Protein AF-A0AAV7QG54-F1 (afdb_monomer_lite)

Sequence (142 aa):
MEARQCVVSELGVVCGERGAPVGQPQDILTCLHYYKQKEQILTAVGDLNAIDFEGNKIYSYQDLSLLTIRYKWGHPFRLRYVWQNETRTIRTLEEAESLPDIDLGQSEPPPVGSDETSQAAPGSRSRSARQWKRKPQKPSEK

Radius of gyration: 24.72 Å; chains: 1; bounding box: 47×54×78 Å

Structure (mmCIF, N/CA/C/O backbone):
data_AF-A0AAV7QG54-F1
#
_entry.id   AF-A0AAV7QG54-F1
#
loop_
_atom_site.group_PDB
_atom_site.id
_atom_site.type_symbol
_atom_site.label_atom_id
_atom_site.label_alt_id
_atom_site.label_comp_id
_atom_site.label_asym_id
_atom_site.label_entity_id
_atom_site.label_seq_id
_atom_site.pdbx_PDB_ins_code
_atom_site.Cartn_x
_atom_site.Cartn_y
_atom_site.Cartn_z
_atom_site.occupancy
_atom_site.B_iso_or_equiv
_atom_site.auth_seq_id
_atom_site.auth_comp_id
_atom_site.auth_asym_id
_atom_site.auth_atom_id
_atom_site.pdbx_PDB_model_num
ATOM 1 N N . MET A 1 1 ? 25.805 12.409 23.996 1.00 37.72 1 MET A N 1
ATOM 2 C CA . MET A 1 1 ? 24.980 11.239 23.627 1.00 37.72 1 MET A CA 1
ATOM 3 C C . MET A 1 1 ? 23.724 11.300 24.472 1.00 37.72 1 MET A C 1
ATOM 5 O O . MET A 1 1 ? 23.789 10.988 25.651 1.00 37.72 1 MET A O 1
ATOM 9 N N . GLU A 1 2 ? 22.627 11.808 23.919 1.00 38.31 2 GLU A N 1
ATOM 10 C CA . GLU A 1 2 ? 21.362 11.903 24.653 1.00 38.31 2 GLU A CA 1
ATOM 11 C C . GLU A 1 2 ? 20.562 10.616 24.462 1.00 38.31 2 GLU A C 1
ATOM 13 O O . GLU A 1 2 ? 20.300 10.187 23.335 1.00 38.31 2 GLU A O 1
ATOM 18 N N . ALA A 1 3 ? 20.220 9.972 25.576 1.00 40.22 3 ALA A N 1
ATOM 19 C CA . ALA A 1 3 ? 19.414 8.766 25.585 1.00 40.22 3 ALA A CA 1
ATOM 20 C C . ALA A 1 3 ? 17.984 9.099 25.130 1.00 40.22 3 ALA A C 1
ATOM 22 O O . ALA A 1 3 ? 17.310 9.951 25.705 1.00 40.22 3 ALA A O 1
ATOM 23 N N . ARG A 1 4 ? 17.529 8.422 24.073 1.00 44.88 4 ARG A N 1
ATOM 24 C CA . ARG A 1 4 ? 16.159 8.511 23.558 1.00 44.88 4 ARG A CA 1
ATOM 25 C C . ARG A 1 4 ? 15.227 7.778 24.521 1.00 44.88 4 ARG A C 1
ATOM 27 O O . ARG A 1 4 ? 15.412 6.589 24.764 1.00 44.88 4 ARG A O 1
ATOM 34 N N . GLN A 1 5 ? 14.233 8.474 25.059 1.00 33.81 5 GLN A N 1
ATOM 35 C CA . GLN A 1 5 ? 13.231 7.879 25.937 1.00 33.81 5 GLN A CA 1
ATOM 36 C C . GLN A 1 5 ? 12.031 7.449 25.084 1.00 33.81 5 GLN A C 1
ATOM 38 O O . GLN A 1 5 ? 11.266 8.286 24.611 1.00 33.81 5 GLN A O 1
ATOM 43 N N . CYS A 1 6 ? 11.896 6.146 24.837 1.00 32.75 6 CYS A N 1
ATOM 44 C CA . CYS A 1 6 ? 10.693 5.578 24.232 1.00 32.75 6 CYS A CA 1
ATOM 45 C C . CYS A 1 6 ? 9.652 5.368 25.334 1.00 32.75 6 CYS A C 1
ATOM 47 O O . CYS A 1 6 ? 9.907 4.641 26.294 1.00 32.75 6 CYS A O 1
ATOM 49 N N . VAL A 1 7 ? 8.483 5.992 25.199 1.00 37.72 7 VAL A N 1
ATOM 50 C CA . VAL A 1 7 ? 7.338 5.717 26.071 1.00 37.72 7 VAL A CA 1
ATOM 51 C C . VAL A 1 7 ? 6.558 4.567 25.442 1.00 37.72 7 VAL A C 1
ATOM 53 O O . VAL A 1 7 ? 6.057 4.683 24.327 1.00 37.72 7 VAL A O 1
ATOM 56 N N . VAL A 1 8 ? 6.514 3.430 26.133 1.00 36.38 8 VAL A N 1
ATOM 57 C CA . VAL A 1 8 ? 5.726 2.264 25.722 1.00 36.38 8 VAL A CA 1
ATOM 58 C C . VAL A 1 8 ? 4.374 2.356 26.419 1.00 36.38 8 VAL A C 1
ATOM 60 O O . VAL A 1 8 ? 4.301 2.232 27.641 1.00 36.38 8 VAL A O 1
ATOM 63 N N . SER A 1 9 ? 3.315 2.590 25.651 1.00 46.78 9 SER A N 1
ATOM 64 C CA . SER A 1 9 ? 1.929 2.543 26.124 1.00 46.78 9 SER A CA 1
ATOM 65 C C . SER A 1 9 ? 1.398 1.110 26.003 1.00 46.78 9 SER A C 1
ATOM 67 O O . SER A 1 9 ? 1.780 0.390 25.082 1.00 46.78 9 SER A O 1
ATOM 69 N N . GLU A 1 10 ? 0.460 0.696 26.863 1.00 44.69 10 GLU A N 1
ATOM 70 C CA . GLU A 1 10 ? -0.187 -0.634 26.783 1.00 44.69 10 GLU A CA 1
ATOM 71 C C . GLU A 1 10 ? -0.969 -0.870 25.470 1.00 44.69 10 GLU A C 1
ATOM 73 O O . GLU A 1 10 ? -1.339 -2.001 25.173 1.00 44.69 10 GLU A O 1
ATOM 78 N N . LEU A 1 11 ? -1.171 0.173 24.654 1.00 52.53 11 LEU A N 1
ATOM 79 C CA . LEU A 1 11 ? -1.855 0.124 23.355 1.00 52.53 11 LEU A CA 1
ATOM 80 C C . LEU A 1 11 ? -0.912 0.223 22.140 1.00 52.53 11 LEU A C 1
ATOM 82 O O . LEU A 1 11 ? -1.386 0.259 21.009 1.00 52.53 11 LEU A O 1
ATOM 86 N N . GLY A 1 12 ? 0.410 0.250 22.345 1.00 45.53 12 GLY A N 1
ATOM 87 C CA . GLY A 1 12 ? 1.393 0.317 21.259 1.00 45.53 12 GLY A CA 1
ATOM 88 C C . GLY A 1 12 ? 2.507 1.336 21.493 1.00 45.53 12 GLY A C 1
ATOM 89 O O . GLY A 1 12 ? 2.445 2.185 22.385 1.00 45.53 12 GLY A O 1
ATOM 90 N N . VAL A 1 13 ? 3.559 1.228 20.681 1.00 46.69 13 VAL A N 1
ATOM 91 C CA . VAL A 1 13 ? 4.691 2.161 20.667 1.00 46.69 13 VAL A CA 1
ATOM 92 C C . VAL A 1 13 ? 4.338 3.319 19.738 1.00 46.69 13 VAL A C 1
ATOM 94 O O . VAL A 1 13 ? 4.250 3.132 18.529 1.00 46.69 13 VAL A O 1
ATOM 97 N N . VAL A 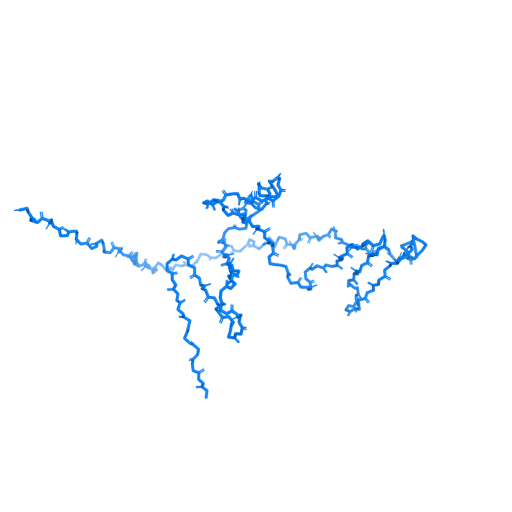1 14 ? 4.143 4.518 20.291 1.00 51.94 14 VAL A N 1
ATOM 98 C CA . VAL A 1 14 ? 3.957 5.736 19.491 1.00 51.94 14 VAL A CA 1
ATOM 99 C C . VAL A 1 14 ? 5.332 6.352 19.251 1.00 51.94 14 VAL A C 1
ATOM 101 O O . VAL A 1 14 ? 5.898 7.019 20.120 1.00 51.94 14 VAL A O 1
ATOM 104 N N . CYS A 1 15 ? 5.910 6.092 18.081 1.00 48.75 15 CYS A N 1
ATOM 105 C CA . CYS A 1 15 ? 7.128 6.766 17.641 1.00 48.75 15 CYS A CA 1
ATOM 106 C C . CYS A 1 15 ? 6.766 8.150 17.088 1.00 48.75 15 CYS A C 1
ATOM 108 O O . CYS A 1 15 ? 6.550 8.308 15.894 1.00 48.75 15 CYS A O 1
ATOM 110 N N . GLY A 1 16 ? 6.695 9.159 17.958 1.00 50.34 16 GLY A N 1
ATOM 111 C CA . GLY A 1 16 ? 6.522 10.544 17.520 1.00 50.34 16 GLY A CA 1
ATOM 112 C C . GLY A 1 16 ? 7.788 11.070 16.838 1.00 50.34 16 GLY A C 1
ATOM 113 O O . GLY A 1 16 ? 8.800 11.306 17.504 1.00 50.34 16 GLY A O 1
ATOM 114 N N . GLU A 1 17 ? 7.744 11.284 15.524 1.00 55.03 17 GLU A N 1
ATOM 115 C CA . GLU A 1 17 ? 8.754 12.084 14.830 1.00 55.03 17 GLU A CA 1
ATOM 116 C C . GLU A 1 17 ? 8.626 13.550 15.276 1.00 55.03 17 GLU A C 1
ATOM 118 O O . GLU A 1 17 ? 7.555 14.160 15.213 1.00 55.03 17 GLU A O 1
ATOM 123 N N . ARG A 1 18 ? 9.726 14.135 15.770 1.00 51.88 18 ARG A N 1
ATOM 124 C CA . ARG A 1 18 ? 9.786 15.559 16.130 1.00 51.88 18 ARG A CA 1
ATOM 125 C C . ARG A 1 18 ? 9.690 16.398 14.853 1.00 51.88 18 ARG A C 1
ATOM 127 O O . ARG A 1 18 ? 10.710 16.695 14.242 1.00 51.88 18 ARG A O 1
ATOM 134 N N . GLY A 1 19 ? 8.473 16.766 14.459 1.00 62.12 19 GLY A N 1
ATOM 135 C CA . GLY A 1 19 ? 8.234 17.646 13.312 1.00 62.12 19 GLY A CA 1
ATOM 136 C C . GLY A 1 19 ? 6.800 17.692 12.782 1.00 62.12 19 GLY A C 1
ATOM 137 O O . GLY A 1 19 ? 6.508 18.560 11.965 1.00 62.12 19 GLY A O 1
ATOM 138 N N . ALA A 1 20 ? 5.898 16.810 13.226 1.00 62.59 20 ALA A N 1
ATOM 139 C CA . ALA A 1 20 ? 4.517 16.844 12.750 1.00 62.59 20 ALA A CA 1
ATOM 140 C C . ALA A 1 20 ? 3.786 18.117 13.237 1.00 62.59 20 ALA A C 1
ATOM 142 O O . ALA A 1 20 ? 3.903 18.476 14.415 1.00 62.59 20 ALA A O 1
ATOM 143 N N . PRO A 1 21 ? 3.031 18.811 12.364 1.00 72.56 21 PRO A N 1
ATOM 144 C CA . PRO A 1 21 ? 2.235 19.964 12.763 1.00 72.56 21 PRO A CA 1
ATOM 145 C C . PRO A 1 21 ? 1.206 19.549 13.818 1.00 72.56 21 PRO A C 1
ATOM 147 O O . PRO A 1 21 ? 0.504 18.545 13.680 1.00 72.56 21 PRO A O 1
ATOM 150 N N . VAL A 1 22 ? 1.123 20.335 14.890 1.00 77.88 22 VAL A N 1
ATOM 151 C CA . VAL A 1 22 ? 0.171 20.118 15.983 1.00 77.88 22 VAL A CA 1
ATOM 152 C C . VAL A 1 22 ? -1.247 20.127 15.405 1.00 77.88 22 VAL A C 1
ATOM 154 O O . VAL A 1 22 ? -1.678 21.134 14.850 1.00 77.88 22 VAL A O 1
ATOM 157 N N . GLY A 1 23 ? -1.959 19.003 15.520 1.00 82.75 23 GLY A N 1
ATOM 158 C CA . GLY A 1 23 ? -3.354 18.867 15.085 1.00 82.75 23 GLY A CA 1
ATOM 159 C C . GLY A 1 23 ? -3.601 17.921 13.907 1.00 82.75 23 GLY A C 1
ATOM 160 O O . GLY A 1 23 ? -4.762 17.678 13.590 1.00 82.75 23 GLY A O 1
ATOM 161 N N . GLN A 1 24 ? -2.565 17.353 13.279 1.00 83.19 24 GLN A N 1
ATOM 162 C CA . GLN A 1 24 ? -2.766 16.266 12.314 1.00 83.19 24 GLN A CA 1
ATOM 163 C C . GLN A 1 24 ? -2.816 14.896 13.012 1.00 83.19 24 GLN A C 1
ATOM 165 O O . GLN A 1 24 ? -2.053 14.670 13.958 1.00 83.19 24 GLN A O 1
ATOM 170 N N . PRO A 1 25 ? -3.695 13.976 12.563 1.00 87.06 25 PRO A N 1
ATOM 171 C CA . PRO A 1 25 ? -3.657 12.583 12.992 1.00 87.06 25 PRO A CA 1
ATOM 172 C C . PRO A 1 25 ? -2.272 11.984 12.731 1.00 87.06 25 PRO A C 1
ATOM 174 O O . PRO A 1 25 ? -1.685 12.221 11.677 1.00 87.06 25 PRO A O 1
ATOM 177 N N . GLN A 1 26 ? -1.749 11.231 13.696 1.00 87.00 26 GLN A N 1
ATOM 178 C CA . GLN A 1 26 ? -0.502 10.485 13.530 1.00 87.00 26 GLN A CA 1
ATOM 179 C C . GLN A 1 26 ? -0.805 9.063 13.069 1.00 87.00 26 GLN A C 1
ATOM 181 O O . GLN A 1 26 ? -1.782 8.457 13.516 1.00 87.00 26 GLN A O 1
ATOM 186 N N . ASP A 1 27 ? 0.067 8.523 12.222 1.00 89.56 27 ASP A N 1
ATOM 187 C CA . ASP A 1 27 ? -0.006 7.126 11.819 1.00 89.56 27 ASP A CA 1
ATOM 188 C C . ASP A 1 27 ? 0.287 6.209 13.014 1.00 89.56 27 ASP A C 1
ATOM 190 O O . ASP A 1 27 ? 1.173 6.468 13.835 1.00 89.56 27 ASP A O 1
ATOM 194 N N . ILE A 1 28 ? -0.462 5.109 13.108 1.00 91.62 28 ILE A N 1
ATOM 195 C CA . ILE A 1 28 ? -0.292 4.101 14.155 1.00 91.62 28 ILE A CA 1
ATOM 196 C C . ILE A 1 28 ? 0.364 2.873 13.533 1.00 91.62 28 ILE A C 1
ATOM 198 O O . ILE A 1 28 ? -0.239 2.169 12.723 1.00 91.62 28 ILE A O 1
ATOM 202 N N . LEU A 1 29 ? 1.595 2.582 13.953 1.00 91.06 29 LEU A N 1
ATOM 203 C CA . LEU A 1 29 ? 2.292 1.364 13.555 1.00 91.06 29 LEU A CA 1
ATOM 204 C C . LEU A 1 29 ? 1.876 0.205 14.461 1.00 91.06 29 LEU A C 1
ATOM 206 O O . LEU A 1 29 ? 1.988 0.277 15.686 1.00 91.06 29 LEU A O 1
ATOM 210 N N . THR A 1 30 ? 1.416 -0.886 13.851 1.00 91.06 30 THR A N 1
ATOM 211 C CA . THR A 1 30 ? 1.026 -2.104 14.568 1.00 91.06 30 THR A CA 1
ATOM 212 C C . THR A 1 30 ? 1.934 -3.268 14.186 1.00 91.06 30 THR A C 1
ATOM 214 O O . THR A 1 30 ? 2.089 -3.618 13.018 1.00 91.06 30 THR A O 1
ATOM 217 N N . CYS A 1 31 ? 2.540 -3.891 15.197 1.00 91.56 31 CYS A N 1
ATOM 218 C CA . CYS A 1 31 ? 3.382 -5.072 15.031 1.00 91.56 31 CYS A CA 1
ATOM 219 C C . CYS A 1 31 ? 2.608 -6.308 15.489 1.00 91.56 31 CYS A C 1
ATOM 221 O O . CYS A 1 31 ? 2.454 -6.547 16.687 1.00 91.56 31 CYS A O 1
ATOM 223 N N . LEU A 1 32 ? 2.121 -7.100 14.537 1.00 92.19 32 LEU A N 1
ATOM 224 C CA . LEU A 1 32 ? 1.450 -8.365 14.827 1.00 92.19 32 LEU A CA 1
ATOM 225 C C . LEU A 1 32 ? 2.479 -9.483 14.990 1.00 92.19 32 LEU A C 1
ATOM 227 O O . LEU A 1 32 ? 3.405 -9.609 14.193 1.00 92.19 32 LEU A O 1
ATOM 231 N N . HIS A 1 33 ? 2.299 -10.317 16.015 1.00 92.50 33 HIS A N 1
ATOM 232 C CA . HIS A 1 33 ? 3.219 -11.424 16.279 1.00 92.50 33 HIS A CA 1
ATOM 233 C C . HIS A 1 33 ? 3.113 -12.534 15.222 1.00 92.50 33 HIS A C 1
ATOM 235 O O . HIS A 1 33 ? 4.112 -13.155 14.872 1.00 92.50 33 HIS A O 1
ATOM 241 N N . TYR A 1 34 ? 1.908 -12.771 14.693 1.00 94.31 34 TYR A N 1
ATOM 242 C CA . TYR A 1 34 ? 1.645 -13.842 13.736 1.00 94.31 34 TYR A CA 1
ATOM 243 C C . TYR A 1 34 ? 1.364 -13.292 12.342 1.00 94.31 34 TYR A C 1
ATOM 245 O O . TYR A 1 34 ? 0.369 -12.599 12.119 1.00 94.31 34 TYR A O 1
ATOM 253 N N . TYR A 1 35 ? 2.192 -13.701 11.379 1.00 87.25 35 TYR A N 1
ATOM 254 C CA . TYR A 1 35 ? 2.036 -13.323 9.975 1.00 87.25 35 TYR A CA 1
ATOM 255 C C . TYR A 1 35 ? 0.657 -13.707 9.413 1.00 87.25 35 TYR A C 1
ATOM 257 O O . TYR A 1 35 ? -0.011 -12.889 8.793 1.00 87.25 35 TYR A O 1
ATOM 265 N N . LYS A 1 36 ? 0.162 -14.912 9.726 1.00 93.12 36 LYS A N 1
ATOM 266 C CA . LYS A 1 36 ? -1.153 -15.382 9.259 1.00 93.12 36 LYS A CA 1
ATOM 267 C C . LYS A 1 36 ? -2.307 -14.466 9.686 1.00 93.12 36 LYS A C 1
ATOM 269 O O . LYS A 1 36 ? -3.228 -14.248 8.910 1.00 93.12 36 LYS A O 1
ATOM 274 N N . GLN A 1 37 ? -2.252 -13.922 10.903 1.00 95.38 37 GLN A N 1
ATOM 275 C CA . GLN A 1 37 ? -3.276 -12.995 11.398 1.00 95.38 37 GLN A CA 1
ATOM 276 C C . GLN A 1 37 ? -3.202 -11.651 10.672 1.00 95.38 37 GLN A C 1
ATOM 278 O O . GLN A 1 37 ? -4.235 -11.105 10.297 1.00 95.38 37 GLN A O 1
ATOM 283 N N . LYS A 1 38 ? -1.983 -11.149 10.428 1.00 93.88 38 LYS A N 1
ATOM 284 C CA . LYS A 1 38 ? -1.757 -9.935 9.635 1.00 93.88 38 LYS A CA 1
ATOM 285 C C . LYS A 1 38 ? -2.396 -10.053 8.249 1.00 93.88 38 LYS A C 1
ATOM 287 O O . LYS A 1 38 ? -3.158 -9.172 7.867 1.00 93.88 38 LYS A O 1
ATOM 292 N N . GLU A 1 39 ? -2.139 -11.145 7.534 1.00 91.38 39 GLU A N 1
ATOM 293 C CA . GLU A 1 39 ? -2.679 -11.362 6.184 1.00 91.38 39 GLU A CA 1
ATOM 294 C C . GLU A 1 39 ? -4.208 -11.470 6.169 1.00 91.38 39 GLU A C 1
ATOM 296 O O . GLU A 1 39 ? -4.860 -10.904 5.294 1.00 91.38 39 GLU A O 1
ATOM 301 N N . GLN A 1 40 ? -4.802 -12.139 7.162 1.00 93.69 40 GLN A N 1
ATOM 302 C CA . GLN A 1 40 ? -6.260 -12.223 7.294 1.00 93.69 40 GLN A CA 1
ATOM 303 C C . GLN A 1 40 ? -6.898 -10.844 7.497 1.00 93.69 40 GLN A C 1
ATOM 305 O O . GLN A 1 40 ? -7.898 -10.536 6.853 1.00 93.69 40 GLN A O 1
ATOM 310 N N . ILE A 1 41 ? -6.305 -10.008 8.357 1.00 93.69 41 ILE A N 1
ATOM 311 C CA . ILE A 1 41 ? -6.780 -8.639 8.599 1.00 93.69 41 ILE A CA 1
ATOM 312 C C . ILE A 1 41 ? -6.646 -7.802 7.326 1.00 93.69 41 ILE A C 1
ATOM 314 O O . ILE A 1 41 ? -7.604 -7.154 6.922 1.00 93.69 41 ILE A O 1
ATOM 318 N N . LEU A 1 42 ? -5.486 -7.841 6.667 1.00 92.25 42 LEU A N 1
ATOM 319 C CA . LEU A 1 42 ? -5.247 -7.059 5.452 1.00 92.25 42 LEU A CA 1
ATOM 320 C C . LEU A 1 42 ? -6.169 -7.468 4.304 1.00 92.25 42 LEU A C 1
ATOM 322 O O . LEU A 1 42 ? -6.640 -6.600 3.577 1.00 92.25 42 LEU A O 1
ATOM 326 N N . THR A 1 43 ? -6.461 -8.762 4.176 1.00 92.19 43 THR A N 1
ATOM 327 C CA . THR A 1 43 ? -7.404 -9.276 3.176 1.00 92.19 43 THR A CA 1
ATOM 328 C C . THR A 1 43 ? -8.815 -8.765 3.463 1.00 92.19 43 THR A C 1
ATOM 330 O O . THR A 1 43 ? -9.428 -8.148 2.601 1.00 92.19 43 THR A O 1
ATOM 333 N N . ALA A 1 44 ? -9.296 -8.927 4.702 1.00 93.69 44 ALA A N 1
ATOM 334 C CA . ALA A 1 44 ? -10.629 -8.474 5.097 1.00 93.69 44 ALA A CA 1
ATOM 335 C C . ALA A 1 44 ? -10.812 -6.951 4.954 1.00 93.69 44 ALA A C 1
ATOM 337 O O . ALA A 1 44 ? -11.900 -6.487 4.624 1.00 93.69 44 ALA A O 1
ATOM 338 N N . VAL A 1 45 ? -9.760 -6.163 5.200 1.00 94.25 45 VAL A N 1
ATOM 339 C CA . VAL A 1 45 ? -9.796 -4.700 5.041 1.00 94.25 45 VAL A CA 1
ATOM 340 C C . VAL A 1 45 ? -9.683 -4.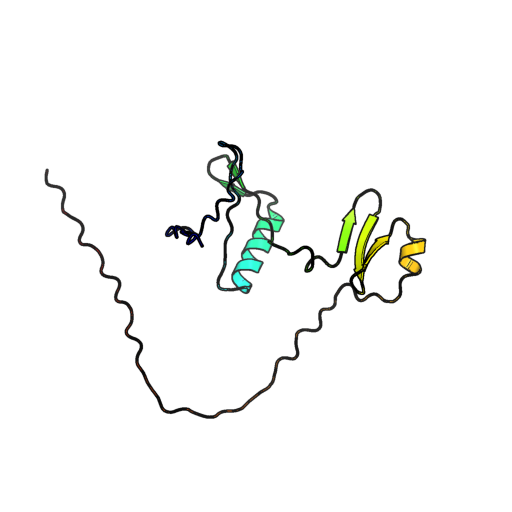282 3.574 1.00 94.25 45 VAL A C 1
ATOM 342 O O . VAL A 1 45 ? -10.311 -3.298 3.181 1.00 94.25 45 VAL A O 1
ATOM 345 N N . GLY A 1 46 ? -8.924 -5.024 2.762 1.00 88.44 46 GLY A N 1
ATOM 346 C CA . GLY A 1 46 ? -8.787 -4.776 1.326 1.00 88.44 46 GLY A CA 1
ATOM 347 C C . GLY A 1 46 ? -10.133 -4.768 0.601 1.00 88.44 46 GLY A C 1
ATOM 348 O O . GLY A 1 46 ? -10.364 -3.904 -0.240 1.00 88.44 46 GLY A O 1
ATOM 349 N N . ASP A 1 47 ? -11.055 -5.642 1.006 1.00 88.44 47 ASP A N 1
ATOM 350 C CA . ASP A 1 47 ? -12.405 -5.710 0.435 1.00 88.44 47 ASP A CA 1
ATOM 351 C C . ASP A 1 47 ? -13.284 -4.498 0.806 1.00 88.44 47 ASP A C 1
ATOM 353 O O . ASP A 1 47 ? -14.227 -4.159 0.089 1.00 88.44 47 ASP A O 1
ATOM 357 N N . LEU A 1 48 ? -12.982 -3.824 1.920 1.00 88.81 48 LEU A N 1
ATOM 358 C CA . LEU A 1 48 ? -13.794 -2.735 2.474 1.00 88.81 48 LEU A CA 1
ATOM 359 C C . LEU A 1 48 ? -13.334 -1.339 2.024 1.00 88.81 48 LEU A C 1
ATOM 361 O O . LEU A 1 48 ? -14.117 -0.393 2.100 1.00 88.81 48 LEU A O 1
ATOM 365 N N . ASN A 1 49 ? -12.095 -1.192 1.539 1.00 86.50 49 ASN A N 1
ATOM 366 C CA . ASN A 1 49 ? -11.396 0.068 1.220 1.00 86.50 49 ASN A CA 1
ATOM 367 C C . ASN A 1 49 ? -11.198 1.048 2.403 1.00 86.50 49 ASN A C 1
ATOM 369 O O . ASN A 1 49 ? -10.137 1.663 2.502 1.00 86.50 49 ASN A O 1
ATOM 373 N N . ALA A 1 50 ? -12.186 1.216 3.288 1.00 92.25 50 ALA A N 1
ATOM 374 C CA . ALA A 1 50 ? -12.131 2.073 4.473 1.00 92.25 50 ALA A CA 1
ATOM 375 C C . ALA A 1 50 ? -12.926 1.463 5.639 1.00 92.25 50 ALA A C 1
ATOM 377 O O . ALA A 1 50 ? -13.994 0.887 5.441 1.00 92.25 50 ALA A O 1
ATOM 378 N N . ILE A 1 51 ? -12.410 1.615 6.859 1.00 94.69 51 ILE A N 1
ATOM 379 C CA . ILE A 1 51 ? -13.054 1.147 8.091 1.00 94.69 51 ILE A CA 1
ATOM 380 C C . ILE A 1 51 ? -13.691 2.353 8.782 1.00 94.69 51 ILE A C 1
ATOM 382 O O . ILE A 1 51 ? -12.984 3.292 9.146 1.00 94.69 51 ILE A O 1
ATOM 386 N N . ASP A 1 52 ? -15.006 2.325 8.991 1.00 96.38 52 ASP A N 1
ATOM 387 C CA . ASP A 1 52 ? -15.700 3.358 9.762 1.00 96.38 52 ASP A CA 1
ATOM 388 C C . ASP A 1 52 ? -15.593 3.060 11.268 1.00 96.38 52 ASP A C 1
ATOM 390 O O . ASP A 1 52 ? -16.067 2.030 11.752 1.00 96.38 52 ASP A O 1
ATOM 394 N N . PHE A 1 53 ? -14.978 3.971 12.025 1.00 94.75 53 PHE A N 1
ATOM 395 C CA . PHE A 1 53 ? -14.819 3.874 13.477 1.00 94.75 53 PHE A CA 1
ATOM 396 C C . PHE A 1 53 ? -15.117 5.224 14.138 1.00 94.75 53 PHE A C 1
ATOM 398 O O . PHE A 1 53 ? -14.428 6.212 13.894 1.00 94.75 53 PHE A O 1
ATOM 405 N N . GLU A 1 54 ? -16.170 5.280 14.960 1.00 95.81 54 GLU A N 1
ATOM 406 C CA . GLU A 1 54 ? -16.607 6.503 15.663 1.00 95.81 54 GLU A CA 1
ATOM 407 C C . GLU A 1 54 ? -16.834 7.709 14.726 1.00 95.81 54 GLU A C 1
ATOM 409 O O . GLU A 1 54 ? -16.530 8.852 15.057 1.00 95.81 54 GLU A O 1
ATOM 414 N N . GLY A 1 55 ? -17.353 7.450 13.520 1.00 95.44 55 GLY A N 1
ATOM 415 C CA . GLY A 1 55 ? -17.568 8.479 12.496 1.00 95.44 55 GLY A CA 1
ATOM 416 C C . GLY A 1 55 ? -16.303 8.902 11.739 1.00 95.44 55 GLY A C 1
ATOM 417 O O . GLY A 1 55 ? -16.379 9.778 10.880 1.00 95.44 55 GLY A O 1
ATOM 418 N N . ASN A 1 56 ? -15.158 8.273 12.016 1.00 94.00 56 ASN A N 1
ATOM 419 C CA . ASN A 1 56 ? -13.901 8.494 11.308 1.00 94.00 56 ASN A CA 1
ATOM 420 C C . ASN A 1 56 ? -13.628 7.360 10.321 1.00 94.00 56 ASN A C 1
ATOM 422 O O . ASN A 1 56 ? -13.867 6.192 10.622 1.00 94.00 56 ASN A O 1
ATOM 426 N N . LYS A 1 57 ? -13.058 7.706 9.165 1.00 95.88 57 LYS A N 1
ATOM 427 C CA . LYS A 1 57 ? -12.578 6.730 8.183 1.00 95.88 57 LYS A CA 1
ATOM 428 C C . LYS A 1 57 ? -11.126 6.391 8.468 1.00 95.88 57 LYS A C 1
ATOM 430 O O . LYS A 1 57 ? -10.258 7.258 8.368 1.00 95.88 57 LYS A O 1
ATOM 435 N N . ILE A 1 58 ? -10.873 5.134 8.797 1.00 95.25 58 ILE A N 1
ATOM 436 C CA . ILE A 1 58 ? -9.537 4.596 9.024 1.00 95.25 58 ILE A CA 1
ATOM 437 C C . ILE A 1 58 ? -9.120 3.805 7.788 1.00 95.25 58 ILE A C 1
ATOM 439 O O . ILE A 1 58 ? -9.868 2.971 7.277 1.00 95.25 58 ILE A O 1
ATOM 443 N N . TYR A 1 59 ? -7.900 4.060 7.330 1.00 93.75 59 TYR A N 1
ATOM 444 C CA . TYR A 1 59 ? -7.279 3.337 6.229 1.00 93.75 59 TYR A CA 1
ATOM 445 C C . TYR A 1 59 ? -6.162 2.457 6.778 1.00 93.75 59 TYR A C 1
ATOM 447 O O . TYR A 1 59 ? -5.409 2.877 7.658 1.00 93.75 59 TYR A O 1
ATOM 455 N N . SER A 1 60 ? -6.059 1.236 6.261 1.00 92.56 60 SER A N 1
ATOM 456 C CA . SER A 1 60 ? -4.960 0.330 6.584 1.00 92.56 60 SER A CA 1
ATOM 457 C C . SER A 1 60 ? -4.008 0.255 5.402 1.00 92.56 60 SER A C 1
ATOM 459 O O . SER A 1 60 ? -4.429 0.040 4.268 1.00 92.56 60 SER A O 1
ATOM 461 N N . TYR A 1 61 ? -2.719 0.417 5.682 1.00 89.31 61 TYR A N 1
ATOM 462 C CA . TYR A 1 61 ? -1.654 0.286 4.700 1.00 89.31 61 TYR A CA 1
ATOM 463 C C . TYR A 1 61 ? -0.647 -0.750 5.183 1.00 89.31 61 TYR A C 1
ATOM 465 O O . TYR A 1 61 ? -0.430 -0.924 6.384 1.00 89.31 61 TYR A O 1
ATOM 473 N N . GLN A 1 62 ? -0.011 -1.439 4.240 1.00 88.19 62 GLN A N 1
ATOM 474 C CA . GLN A 1 62 ? 1.141 -2.268 4.557 1.00 88.19 62 GLN A CA 1
ATOM 475 C C . GLN A 1 62 ? 2.387 -1.391 4.635 1.00 88.19 62 GLN A C 1
ATOM 477 O O . GLN A 1 62 ? 2.675 -0.641 3.703 1.00 88.19 62 GLN A O 1
ATOM 482 N N . ASP A 1 63 ? 3.153 -1.538 5.713 1.00 84.38 63 ASP A N 1
ATOM 483 C CA . ASP A 1 63 ? 4.502 -0.987 5.781 1.00 84.38 63 ASP A CA 1
ATOM 484 C C . ASP A 1 63 ? 5.420 -1.823 4.882 1.00 84.38 63 ASP A C 1
ATOM 486 O O . ASP A 1 63 ? 5.896 -2.903 5.247 1.00 84.38 63 ASP A O 1
ATOM 490 N N . LEU A 1 64 ? 5.565 -1.366 3.643 1.00 81.12 64 LEU A N 1
ATOM 491 C CA . LEU A 1 64 ? 6.464 -1.946 2.663 1.00 81.12 64 LEU A CA 1
ATOM 492 C C . LEU A 1 64 ? 7.617 -0.977 2.451 1.00 81.12 64 LEU A C 1
ATOM 494 O O . LEU A 1 64 ? 7.435 0.143 1.971 1.00 81.12 64 LEU A O 1
ATOM 498 N N . SER A 1 65 ? 8.828 -1.452 2.740 1.00 74.38 65 SER A N 1
ATOM 499 C CA . SER A 1 65 ? 10.044 -0.764 2.321 1.00 74.38 65 SER A CA 1
ATOM 500 C C . SER A 1 65 ? 10.018 -0.543 0.807 1.00 74.38 65 SER A C 1
ATOM 502 O O . SER A 1 65 ? 9.558 -1.391 0.037 1.00 74.38 65 SER A O 1
ATOM 504 N N . LEU A 1 66 ? 10.584 0.579 0.357 1.00 64.81 66 LEU A N 1
ATOM 505 C CA . LEU A 1 66 ? 10.789 0.846 -1.069 1.00 64.81 66 LEU A CA 1
ATOM 506 C C . LEU A 1 66 ? 11.609 -0.254 -1.758 1.00 64.81 66 LEU A C 1
ATOM 508 O O . LEU A 1 66 ? 11.436 -0.461 -2.952 1.00 64.81 66 LEU A O 1
ATOM 512 N N . LEU A 1 67 ? 12.456 -0.969 -1.010 1.00 69.00 67 LEU A N 1
ATOM 513 C CA . LEU A 1 67 ? 13.219 -2.116 -1.509 1.00 69.00 67 LEU A CA 1
ATOM 514 C C . LEU A 1 67 ? 12.357 -3.378 -1.661 1.00 69.00 67 LEU A C 1
ATOM 516 O O . LEU A 1 67 ? 12.671 -4.243 -2.472 1.00 69.00 67 LEU A O 1
ATOM 520 N N . THR A 1 68 ? 11.272 -3.487 -0.890 1.00 70.56 68 THR A N 1
ATOM 521 C CA . THR A 1 68 ? 10.317 -4.599 -0.982 1.00 70.56 68 THR A CA 1
ATOM 522 C C . THR A 1 68 ? 9.416 -4.444 -2.204 1.00 70.56 68 THR A C 1
ATOM 524 O O . THR A 1 68 ? 9.045 -5.431 -2.838 1.00 70.56 68 THR A O 1
ATOM 527 N N . ILE A 1 69 ? 9.085 -3.203 -2.573 1.00 66.69 69 ILE A N 1
ATOM 528 C CA . ILE A 1 69 ? 8.274 -2.909 -3.754 1.00 66.69 69 ILE A CA 1
ATOM 529 C C . ILE A 1 69 ? 9.160 -2.997 -5.001 1.00 66.69 69 ILE A C 1
ATOM 531 O O . ILE A 1 69 ? 9.743 -2.008 -5.443 1.00 66.69 69 ILE A O 1
ATOM 535 N N . ARG A 1 70 ? 9.242 -4.196 -5.586 1.00 72.12 70 ARG A N 1
ATOM 536 C CA . ARG A 1 70 ? 10.027 -4.439 -6.807 1.00 72.12 70 ARG A CA 1
ATOM 537 C C . ARG A 1 70 ? 9.527 -3.637 -8.000 1.00 72.12 70 ARG A C 1
ATOM 539 O O . ARG A 1 70 ? 10.337 -3.292 -8.853 1.00 72.12 70 ARG A O 1
ATOM 546 N N . TYR A 1 71 ? 8.233 -3.310 -8.049 1.00 83.12 71 TYR A N 1
ATOM 547 C CA . TYR A 1 71 ? 7.663 -2.479 -9.101 1.00 83.12 71 TYR A CA 1
ATOM 548 C C . TYR A 1 71 ? 6.437 -1.662 -8.657 1.00 83.12 71 TYR A C 1
ATOM 550 O O . TYR A 1 71 ? 5.721 -2.028 -7.730 1.00 83.12 71 TYR A O 1
ATOM 558 N N . LYS A 1 72 ? 6.189 -0.532 -9.326 1.00 84.06 72 LYS A N 1
ATOM 559 C CA . LYS A 1 72 ? 5.048 0.371 -9.136 1.00 84.06 72 LYS A CA 1
ATOM 560 C C . LYS A 1 72 ? 4.446 0.740 -10.485 1.00 84.06 72 LYS A C 1
ATOM 562 O O . LYS A 1 72 ? 5.143 1.281 -11.344 1.00 84.06 72 LYS A O 1
ATOM 567 N N . TRP A 1 73 ? 3.144 0.525 -10.625 1.00 85.94 73 TRP A N 1
ATOM 568 C CA . TRP A 1 73 ? 2.364 1.023 -11.753 1.00 85.94 73 TRP A CA 1
ATOM 569 C C . TRP A 1 73 ? 1.965 2.488 -11.547 1.00 85.94 73 TRP A C 1
ATOM 571 O O . TRP A 1 73 ? 1.727 2.942 -10.427 1.00 85.94 73 TRP A O 1
ATOM 581 N N . GLY A 1 74 ? 1.900 3.242 -12.637 1.00 86.00 74 GLY A N 1
ATOM 582 C CA . GLY A 1 74 ? 1.453 4.625 -12.685 1.00 86.00 74 GLY A CA 1
ATOM 583 C C . GLY A 1 74 ? 0.677 4.910 -13.968 1.00 86.00 74 GLY A C 1
ATOM 584 O O . GLY A 1 74 ? 0.906 4.286 -15.001 1.00 86.00 74 GLY A O 1
ATOM 585 N N . HIS A 1 75 ? -0.234 5.874 -13.893 1.00 72.69 75 HIS A N 1
ATOM 586 C CA . HIS A 1 75 ? -1.056 6.331 -15.015 1.00 72.69 75 HIS A CA 1
ATOM 587 C C . HIS A 1 75 ? -0.273 7.326 -15.906 1.00 72.69 75 HIS A C 1
ATOM 589 O O . HIS A 1 75 ? 0.518 8.101 -15.355 1.00 72.69 75 HIS A O 1
ATOM 595 N N . PRO A 1 76 ? -0.468 7.379 -17.245 1.00 75.88 76 PRO A N 1
ATOM 596 C CA . PRO A 1 76 ? -1.398 6.591 -18.075 1.00 75.88 76 PRO A CA 1
ATOM 597 C C . PRO A 1 76 ? -0.910 5.182 -18.452 1.00 75.88 76 PRO A C 1
ATOM 599 O O . PRO A 1 76 ? -1.731 4.288 -18.587 1.00 75.88 76 PRO A O 1
ATOM 602 N N . PHE A 1 77 ? 0.400 4.951 -18.546 1.00 83.44 77 PHE A N 1
ATOM 603 C CA . PHE A 1 77 ? 1.005 3.615 -18.591 1.00 83.44 77 PHE A CA 1
ATOM 604 C C . PHE A 1 77 ? 2.485 3.758 -18.231 1.00 83.44 77 PHE A C 1
ATOM 606 O O . PHE A 1 77 ? 3.306 4.167 -19.051 1.00 83.44 77 PHE A O 1
ATOM 613 N N . ARG A 1 78 ? 2.824 3.552 -16.956 1.00 87.56 78 ARG A N 1
ATOM 614 C CA . ARG A 1 78 ? 4.195 3.708 -16.461 1.00 87.56 78 ARG A CA 1
ATOM 615 C C . ARG A 1 78 ? 4.514 2.653 -15.413 1.00 87.56 78 ARG A C 1
ATOM 617 O O . ARG A 1 78 ? 3.985 2.730 -14.310 1.00 87.56 78 ARG A O 1
ATOM 624 N N . LEU A 1 79 ? 5.417 1.726 -15.711 1.00 89.19 79 LEU A N 1
ATOM 625 C CA . LEU A 1 79 ? 5.899 0.731 -14.750 1.00 89.19 79 LEU A CA 1
ATOM 626 C C . LEU A 1 79 ? 7.297 1.120 -14.272 1.00 89.19 79 LEU A C 1
ATOM 628 O O . LEU A 1 79 ? 8.243 1.111 -15.051 1.00 89.19 79 LEU A O 1
ATOM 632 N N . ARG A 1 80 ? 7.444 1.474 -12.995 1.00 87.94 80 ARG A N 1
ATOM 633 C CA . ARG A 1 80 ? 8.754 1.710 -12.367 1.00 87.94 80 ARG A CA 1
ATOM 634 C C . ARG A 1 80 ? 9.165 0.456 -11.623 1.00 87.94 80 ARG A C 1
ATOM 636 O O . ARG A 1 80 ? 8.406 0.045 -10.761 1.00 87.94 80 ARG A O 1
ATOM 643 N N . TYR A 1 81 ? 10.328 -0.115 -11.885 1.00 87.12 81 TYR A N 1
ATOM 644 C CA . TYR A 1 81 ? 10.796 -1.307 -11.177 1.00 87.12 81 TYR A CA 1
ATOM 645 C C . TYR A 1 81 ? 12.280 -1.205 -10.834 1.00 87.12 81 TYR A C 1
ATOM 647 O O . TYR A 1 81 ? 12.998 -0.388 -11.412 1.00 87.12 81 TYR A O 1
ATOM 655 N N . VAL A 1 82 ? 12.726 -1.994 -9.860 1.00 81.62 82 VAL A N 1
ATOM 656 C CA . VAL A 1 82 ? 14.137 -2.081 -9.466 1.00 81.62 82 VAL A CA 1
ATOM 657 C C . VAL A 1 82 ? 14.709 -3.396 -9.983 1.00 81.62 82 VAL A C 1
ATOM 659 O O . VAL A 1 82 ? 14.205 -4.465 -9.648 1.00 81.62 82 VAL A O 1
ATOM 662 N N . TRP A 1 83 ? 15.770 -3.320 -10.785 1.00 82.44 83 TRP A N 1
ATOM 663 C CA . TRP A 1 83 ? 16.487 -4.473 -11.332 1.00 82.44 83 TRP A CA 1
ATOM 664 C C . TRP A 1 83 ? 17.986 -4.200 -11.286 1.00 82.44 83 TRP A C 1
ATOM 666 O O . TRP A 1 83 ? 18.420 -3.125 -11.684 1.00 82.44 83 TRP A O 1
ATOM 676 N N . GLN A 1 84 ? 18.778 -5.148 -10.773 1.00 83.06 84 GLN A N 1
ATOM 677 C CA . GLN A 1 84 ? 20.231 -4.979 -10.585 1.00 83.06 84 GLN A CA 1
ATOM 678 C C . GLN A 1 84 ? 20.606 -3.681 -9.833 1.00 83.06 84 GLN A C 1
ATOM 680 O O . GLN A 1 84 ? 21.574 -3.013 -10.172 1.00 83.06 84 GLN A O 1
ATOM 685 N N . ASN A 1 85 ? 19.829 -3.312 -8.805 1.00 80.44 85 ASN A N 1
ATOM 686 C CA . ASN A 1 85 ? 19.958 -2.058 -8.042 1.00 80.44 85 ASN A CA 1
ATOM 687 C C . ASN A 1 85 ? 19.750 -0.760 -8.850 1.00 80.44 85 ASN A C 1
ATOM 689 O O . ASN A 1 85 ? 19.957 0.330 -8.317 1.00 80.44 85 ASN A O 1
ATOM 693 N N . GLU A 1 86 ? 19.270 -0.845 -10.089 1.00 83.19 86 GLU A N 1
ATOM 694 C CA . GLU A 1 86 ? 18.888 0.308 -10.901 1.00 83.19 86 GLU A CA 1
ATOM 695 C C . GLU A 1 86 ? 17.367 0.450 -10.954 1.00 83.19 86 GLU A C 1
ATOM 697 O O . GLU A 1 86 ? 16.633 -0.521 -11.145 1.00 83.19 86 GLU A O 1
ATOM 702 N N . THR A 1 87 ? 16.871 1.681 -10.806 1.00 86.94 87 THR A N 1
ATOM 703 C CA . THR A 1 87 ? 15.450 1.970 -11.029 1.00 86.94 87 THR A CA 1
ATOM 704 C C . THR A 1 87 ? 15.212 2.208 -12.512 1.00 86.94 87 THR A C 1
ATOM 706 O O . THR A 1 87 ? 15.677 3.205 -13.064 1.00 86.94 87 THR A O 1
ATOM 709 N N . ARG A 1 88 ? 14.434 1.334 -13.145 1.00 88.25 88 ARG A N 1
ATOM 710 C CA . ARG A 1 88 ? 14.023 1.453 -14.547 1.00 88.25 88 ARG A CA 1
ATOM 711 C C . ARG A 1 88 ? 12.557 1.842 -14.639 1.00 88.25 88 ARG A C 1
ATOM 713 O O . ARG A 1 88 ? 11.789 1.660 -13.694 1.00 88.25 88 ARG A O 1
ATOM 720 N N . THR A 1 89 ? 12.177 2.479 -15.743 1.00 92.69 89 THR A N 1
ATOM 721 C CA . THR A 1 89 ? 10.808 2.956 -15.957 1.00 92.69 89 THR A CA 1
ATOM 722 C C . THR A 1 89 ? 10.373 2.661 -17.374 1.00 92.69 89 THR A C 1
ATOM 724 O O . THR A 1 89 ? 10.862 3.315 -18.282 1.00 92.69 89 THR A O 1
ATOM 727 N N . ILE A 1 90 ? 9.405 1.768 -17.522 1.00 92.62 90 ILE A N 1
ATOM 728 C CA . ILE A 1 90 ? 8.798 1.447 -18.808 1.00 92.62 90 ILE A CA 1
ATOM 729 C C . ILE A 1 90 ? 7.645 2.401 -19.064 1.00 92.62 90 ILE A C 1
ATOM 731 O O . ILE A 1 90 ? 6.809 2.610 -18.174 1.00 92.62 90 ILE A O 1
ATOM 735 N N . ARG A 1 91 ? 7.601 2.988 -20.261 1.00 92.50 91 ARG A N 1
ATOM 736 C CA . ARG A 1 91 ? 6.527 3.914 -20.674 1.00 92.50 91 ARG A CA 1
ATOM 737 C C . ARG A 1 91 ? 5.694 3.397 -21.840 1.00 92.50 91 ARG A C 1
ATOM 739 O O . ARG A 1 91 ? 4.587 3.888 -22.044 1.00 92.50 91 ARG A O 1
ATOM 746 N N . THR A 1 92 ? 6.217 2.446 -22.604 1.00 92.56 92 THR A N 1
ATOM 747 C CA . THR A 1 92 ? 5.568 1.898 -23.800 1.00 92.56 92 THR A CA 1
ATOM 748 C C . THR A 1 92 ? 5.537 0.375 -23.749 1.00 92.56 92 THR A C 1
ATOM 750 O O . THR A 1 92 ? 6.296 -0.251 -23.012 1.00 92.56 92 THR A O 1
ATOM 753 N N . LEU A 1 93 ? 4.632 -0.227 -24.522 1.00 85.81 93 LEU A N 1
ATOM 754 C CA . LEU A 1 93 ? 4.523 -1.684 -24.623 1.00 85.81 93 LEU A CA 1
ATOM 755 C C . LEU A 1 93 ? 5.769 -2.300 -25.281 1.00 85.81 93 LEU A C 1
ATOM 757 O O . LEU A 1 93 ? 6.282 -3.297 -24.798 1.00 85.81 93 LEU A O 1
ATOM 761 N N . GLU A 1 94 ? 6.296 -1.654 -26.322 1.00 89.44 94 GLU A N 1
ATOM 762 C CA . GLU A 1 94 ? 7.499 -2.090 -27.050 1.00 89.44 94 GLU A CA 1
ATOM 763 C C . GLU A 1 94 ? 8.727 -2.194 -26.129 1.00 89.44 94 GLU A C 1
ATOM 765 O O . GLU A 1 94 ? 9.502 -3.144 -26.195 1.00 89.44 94 GLU A O 1
ATOM 770 N N . GLU A 1 95 ? 8.868 -1.255 -25.189 1.00 88.44 95 GLU A N 1
ATOM 771 C CA . GLU A 1 95 ? 9.924 -1.307 -24.178 1.00 88.44 95 GLU A CA 1
ATOM 772 C C . GLU A 1 95 ? 9.718 -2.485 -23.207 1.00 88.44 95 GLU A C 1
ATOM 774 O O . GLU A 1 95 ? 10.695 -3.110 -22.796 1.00 88.44 95 GLU A O 1
ATOM 779 N N . ALA A 1 96 ? 8.466 -2.833 -22.885 1.00 84.62 96 ALA A N 1
ATOM 780 C CA . ALA A 1 96 ? 8.147 -3.993 -22.051 1.00 84.62 96 ALA A CA 1
ATOM 781 C C . ALA A 1 96 ? 8.489 -5.324 -22.742 1.00 84.62 96 ALA A C 1
ATOM 783 O O . ALA A 1 96 ? 8.990 -6.231 -22.083 1.00 84.62 96 ALA A O 1
ATOM 784 N N . GLU A 1 97 ? 8.258 -5.428 -24.054 1.00 87.06 97 GLU A N 1
ATOM 785 C CA . GLU A 1 97 ? 8.586 -6.617 -24.858 1.00 87.06 97 GLU A CA 1
ATOM 786 C C . GLU A 1 97 ? 10.099 -6.839 -24.988 1.00 87.06 97 GLU A C 1
ATOM 788 O O . GLU A 1 97 ? 10.553 -7.971 -25.127 1.00 87.06 97 GLU A O 1
ATOM 793 N N . SER A 1 98 ? 10.889 -5.763 -24.912 1.00 84.62 98 SER A N 1
ATOM 794 C CA . SER A 1 98 ? 12.355 -5.822 -24.964 1.00 84.62 98 SER A CA 1
ATOM 795 C C . SER A 1 98 ? 13.020 -6.216 -23.642 1.00 84.62 98 SER A C 1
ATOM 797 O O . SER A 1 98 ? 14.246 -6.365 -23.585 1.00 84.62 98 SER A O 1
ATOM 799 N N . LEU A 1 99 ? 1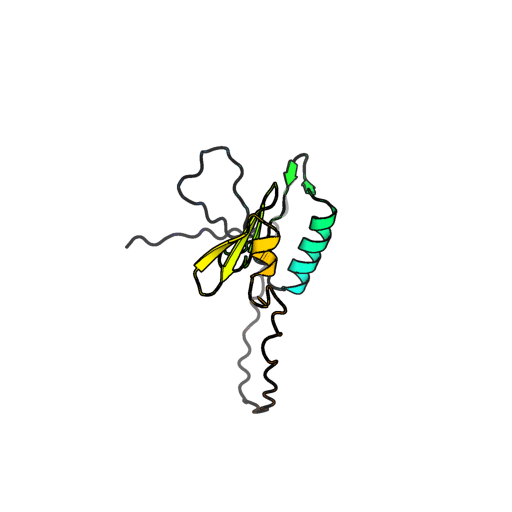2.245 -6.349 -22.562 1.00 79.50 99 LEU A N 1
ATOM 800 C CA . LEU A 1 99 ? 12.805 -6.770 -21.289 1.00 79.50 99 LEU A CA 1
ATOM 801 C C . LEU A 1 99 ? 13.281 -8.223 -21.387 1.00 79.50 99 LEU A C 1
ATOM 803 O O . LEU A 1 99 ? 12.609 -9.047 -22.006 1.00 79.50 99 LEU A O 1
ATOM 807 N N . PRO A 1 100 ? 14.403 -8.573 -20.729 1.00 78.06 100 PRO A N 1
ATOM 808 C CA . PRO A 1 100 ? 14.668 -9.980 -20.454 1.00 78.06 100 PRO A CA 1
ATOM 809 C C . PRO A 1 100 ? 13.477 -10.568 -19.683 1.00 78.06 100 PRO A C 1
ATOM 811 O O . PRO A 1 100 ? 12.690 -9.808 -19.120 1.00 78.06 100 PRO A O 1
ATOM 814 N N . ASP A 1 101 ? 13.347 -11.895 -19.619 1.00 74.88 101 ASP A N 1
ATOM 815 C CA . ASP A 1 101 ? 12.399 -12.542 -18.702 1.00 74.88 101 ASP A CA 1
ATOM 816 C C . ASP A 1 101 ? 12.771 -12.160 -17.260 1.00 74.88 101 ASP A C 1
ATOM 818 O O . ASP A 1 101 ? 13.562 -12.804 -16.567 1.00 74.88 101 ASP A O 1
ATOM 822 N N . ILE A 1 102 ? 12.262 -11.006 -16.842 1.00 69.12 102 ILE A N 1
ATOM 823 C CA . ILE A 1 102 ? 12.384 -10.452 -15.515 1.00 69.12 102 ILE A CA 1
ATOM 824 C C . ILE A 1 102 ? 11.333 -11.198 -14.723 1.00 69.12 102 ILE A C 1
ATOM 826 O O . ILE A 1 102 ? 10.139 -10.913 -14.833 1.00 69.12 102 ILE A O 1
ATOM 830 N N . ASP A 1 103 ? 11.779 -12.150 -13.913 1.00 68.31 103 ASP A N 1
ATOM 831 C CA . ASP A 1 103 ? 10.912 -12.742 -12.912 1.00 68.31 103 ASP A CA 1
ATOM 832 C C . ASP A 1 103 ? 10.563 -11.668 -11.864 1.00 68.31 103 ASP A C 1
ATOM 834 O O . ASP A 1 103 ? 11.259 -11.449 -10.865 1.00 68.31 103 ASP A O 1
ATOM 838 N N . LEU A 1 104 ? 9.478 -10.933 -12.132 1.00 65.12 104 LEU A N 1
ATOM 839 C CA . LEU A 1 104 ? 8.901 -9.938 -11.225 1.00 65.12 104 LEU A CA 1
ATOM 840 C C . LEU A 1 104 ? 8.333 -10.588 -9.951 1.00 65.12 104 LEU A C 1
ATOM 842 O O . LEU A 1 104 ? 7.960 -9.859 -9.026 1.00 65.12 104 LEU A O 1
ATOM 846 N N . GLY A 1 105 ? 8.331 -11.923 -9.865 1.00 54.22 105 GLY A N 1
ATOM 847 C CA . GLY A 1 105 ? 8.106 -12.676 -8.646 1.00 54.22 105 GLY A CA 1
ATOM 848 C C . GLY A 1 105 ? 7.251 -13.919 -8.861 1.00 54.22 105 GLY A C 1
ATOM 849 O O . GLY A 1 105 ? 6.043 -13.878 -8.641 1.00 54.22 105 GLY A O 1
ATOM 850 N N . GLN A 1 106 ? 7.893 -15.059 -9.081 1.00 48.50 106 GLN A N 1
ATOM 851 C CA . GLN A 1 106 ? 7.759 -16.152 -8.130 1.00 48.50 106 GLN A CA 1
ATOM 852 C C . GLN A 1 106 ? 8.971 -16.090 -7.207 1.00 48.50 106 GLN A C 1
ATOM 854 O O . GLN A 1 106 ? 10.058 -16.557 -7.518 1.00 48.50 106 GLN A O 1
ATOM 859 N N . SER A 1 107 ? 8.807 -15.467 -6.039 1.00 49.25 107 SER A N 1
ATOM 860 C CA . SER A 1 107 ? 9.732 -15.742 -4.946 1.00 49.25 107 SER A CA 1
ATOM 861 C C . SER A 1 107 ? 9.646 -17.242 -4.677 1.00 49.25 107 SER A C 1
ATOM 863 O O . SER A 1 107 ? 8.660 -17.683 -4.079 1.00 49.25 107 SER A O 1
ATOM 865 N N . GLU A 1 108 ? 10.619 -18.028 -5.142 1.00 52.69 108 GLU A N 1
ATOM 866 C CA . GLU A 1 108 ? 10.753 -19.390 -4.647 1.00 52.69 108 GLU A CA 1
ATOM 867 C C . GLU A 1 108 ? 10.782 -19.297 -3.117 1.00 52.69 108 GLU A C 1
ATOM 869 O O . GLU A 1 108 ? 11.511 -18.456 -2.564 1.00 52.69 108 GLU A O 1
ATOM 874 N N . PRO A 1 109 ? 9.926 -20.060 -2.415 1.00 55.44 109 PRO A N 1
ATOM 875 C CA . PRO A 1 109 ? 9.973 -20.084 -0.968 1.00 55.44 109 PRO A CA 1
ATOM 876 C C . PRO A 1 109 ? 11.413 -20.425 -0.570 1.00 55.44 109 PRO A C 1
ATOM 878 O O . PRO A 1 109 ? 12.023 -21.287 -1.209 1.00 55.44 109 PRO A O 1
ATOM 881 N N . PRO A 1 110 ? 11.984 -19.751 0.446 1.00 55.66 110 PRO A N 1
ATOM 882 C CA . PRO A 1 110 ? 13.316 -20.102 0.915 1.00 55.66 110 PRO A CA 1
ATOM 883 C C . PRO A 1 110 ? 13.344 -21.615 1.156 1.00 55.66 110 PRO A C 1
ATOM 885 O O . PRO A 1 110 ? 12.348 -22.140 1.671 1.00 55.66 110 PRO A O 1
ATOM 888 N N . PRO A 1 111 ? 14.422 -22.320 0.763 1.00 57.62 111 PRO A N 1
ATOM 889 C CA . PRO A 1 111 ? 14.501 -23.758 0.944 1.00 57.62 111 PRO A CA 1
ATOM 890 C C . PRO A 1 111 ? 14.162 -24.054 2.399 1.00 57.62 111 PRO A C 1
ATOM 892 O O . PRO A 1 111 ? 14.825 -23.561 3.315 1.00 57.62 111 PRO A O 1
ATOM 895 N N . VAL A 1 112 ? 13.062 -24.782 2.607 1.00 60.56 112 VAL A N 1
ATOM 896 C CA . VAL A 1 112 ? 12.656 -25.248 3.927 1.00 60.56 112 VAL A CA 1
ATOM 897 C C . VAL A 1 112 ? 13.758 -26.203 4.353 1.00 60.56 112 VAL A C 1
ATOM 899 O O . VAL A 1 112 ? 13.796 -27.355 3.922 1.00 60.56 112 VAL A O 1
ATOM 902 N N . GLY A 1 113 ? 14.715 -25.664 5.111 1.00 56.19 113 GLY A N 1
ATOM 903 C CA . GLY A 1 113 ? 15.843 -26.396 5.655 1.00 56.19 113 GLY A CA 1
ATOM 904 C C . GLY A 1 113 ? 15.305 -27.597 6.408 1.00 56.19 113 GLY A C 1
ATOM 905 O O . GLY A 1 113 ? 14.744 -27.469 7.493 1.00 56.19 113 GLY A O 1
ATOM 906 N N . SER A 1 114 ? 15.433 -28.755 5.776 1.00 59.81 114 SER A N 1
ATOM 907 C CA . SER A 1 114 ? 15.116 -30.051 6.347 1.00 59.81 114 SER A CA 1
ATOM 908 C C . SER A 1 114 ? 16.310 -30.484 7.190 1.00 59.81 114 SER A C 1
ATOM 910 O O . SER A 1 114 ? 16.964 -31.463 6.862 1.00 59.81 114 SER A O 1
ATOM 912 N N . ASP A 1 115 ? 16.639 -29.727 8.240 1.00 52.75 115 ASP A N 1
ATOM 913 C CA . ASP A 1 115 ? 17.617 -30.175 9.232 1.00 52.75 115 ASP A CA 1
ATOM 914 C C . ASP A 1 115 ? 16.884 -30.834 10.393 1.00 52.75 115 ASP A C 1
ATOM 916 O O . ASP A 1 115 ? 16.615 -30.275 11.459 1.00 52.75 115 ASP A O 1
ATOM 920 N N . GLU A 1 116 ? 16.567 -32.095 10.132 1.00 56.50 116 GLU A N 1
ATOM 921 C CA . GLU A 1 116 ? 16.381 -33.114 11.140 1.00 56.50 116 GLU A CA 1
ATOM 922 C C . GLU A 1 116 ? 17.743 -33.347 11.820 1.00 56.50 116 GLU A C 1
ATOM 924 O O . GLU A 1 116 ? 18.572 -34.137 11.381 1.00 56.50 116 GLU A O 1
ATOM 929 N N . THR A 1 117 ? 18.030 -32.625 12.902 1.00 59.00 117 THR A N 1
ATOM 930 C CA . THR A 1 117 ? 19.028 -33.072 13.883 1.00 59.00 117 THR A CA 1
ATOM 931 C C . THR A 1 117 ? 18.434 -32.953 15.272 1.00 59.00 117 THR A C 1
ATOM 933 O O . THR A 1 117 ? 18.533 -31.949 15.976 1.00 59.00 117 THR A O 1
ATOM 936 N N . SER A 1 118 ? 17.796 -34.055 15.655 1.00 60.66 118 SER A N 1
ATOM 937 C CA . SER A 1 118 ? 17.530 -34.406 17.039 1.00 60.66 118 SER A CA 1
ATOM 938 C C . SER A 1 118 ? 18.853 -34.501 17.801 1.00 60.66 118 SER A C 1
ATOM 940 O O . SER A 1 118 ? 19.554 -35.505 17.712 1.00 60.66 118 SER A O 1
ATOM 942 N N . GLN A 1 119 ? 19.175 -33.494 18.609 1.00 56.16 119 GLN A N 1
ATOM 943 C CA . GLN A 1 119 ? 19.977 -33.704 19.813 1.00 56.16 119 GLN A CA 1
ATOM 944 C C . GLN A 1 119 ? 19.271 -33.077 21.011 1.00 56.16 119 GLN A C 1
ATOM 946 O O . GLN A 1 119 ? 19.178 -31.862 21.172 1.00 56.16 119 GLN A O 1
ATOM 951 N N . ALA A 1 120 ? 18.739 -33.964 21.849 1.00 52.16 120 ALA A N 1
ATOM 952 C CA . ALA A 1 120 ? 18.181 -33.652 23.147 1.00 52.16 120 ALA A CA 1
ATOM 953 C C . ALA A 1 120 ? 19.253 -33.009 24.041 1.00 52.16 120 ALA A C 1
ATOM 955 O O . ALA A 1 120 ? 20.266 -33.632 24.352 1.00 52.16 120 ALA A O 1
ATOM 956 N N . ALA A 1 121 ? 19.000 -31.785 24.501 1.00 50.22 121 ALA A N 1
ATOM 957 C CA . ALA A 1 121 ? 19.726 -31.190 25.615 1.00 50.22 121 ALA A CA 1
ATOM 958 C C . ALA A 1 121 ? 18.936 -31.429 26.919 1.00 50.22 121 ALA A C 1
ATOM 960 O O . ALA A 1 121 ? 17.781 -31.002 27.016 1.00 50.22 121 ALA A O 1
ATOM 961 N N . PRO A 1 122 ? 19.518 -32.075 27.946 1.00 58.62 122 PRO A N 1
ATOM 962 C CA . PRO A 1 122 ? 18.918 -32.137 29.268 1.00 58.62 122 PRO A CA 1
ATOM 963 C C . PRO A 1 122 ? 19.234 -30.829 30.002 1.00 58.62 122 PRO A C 1
ATOM 965 O O . PRO A 1 122 ? 20.389 -30.511 30.274 1.00 58.62 122 PRO A O 1
ATOM 968 N N . GLY A 1 123 ? 18.212 -30.035 30.315 1.00 46.97 123 GLY A N 1
ATOM 969 C CA . GLY A 1 123 ? 18.439 -28.756 30.986 1.00 46.97 123 GLY A CA 1
ATOM 970 C C . GLY A 1 123 ? 17.179 -27.952 31.246 1.00 46.97 123 GLY A C 1
ATOM 971 O O . GLY A 1 123 ? 17.079 -26.802 30.832 1.00 46.97 123 GLY A O 1
ATOM 972 N N . SER A 1 124 ? 16.211 -28.555 31.935 1.00 54.72 124 SER A N 1
ATOM 973 C CA . SER A 1 124 ? 15.037 -27.855 32.457 1.00 54.72 124 S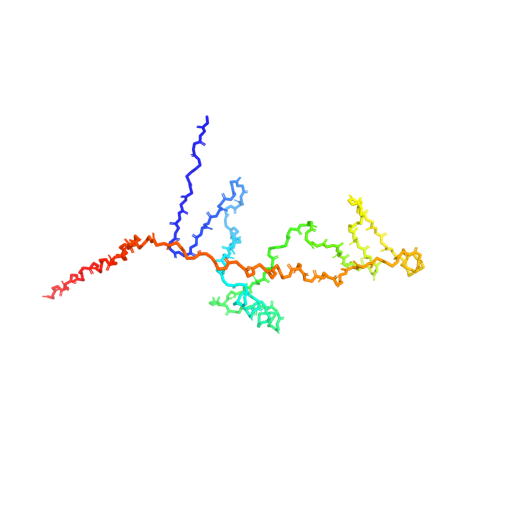ER A CA 1
ATOM 974 C C . SER A 1 124 ? 15.467 -26.725 33.401 1.00 54.72 124 SER A C 1
ATOM 976 O O . SER A 1 124 ? 15.804 -26.951 34.562 1.00 54.72 124 SER A O 1
ATOM 978 N N . ARG A 1 125 ? 15.458 -25.482 32.909 1.00 52.47 125 ARG A N 1
ATOM 979 C CA . ARG A 1 125 ? 15.373 -24.288 33.756 1.00 52.47 125 ARG A CA 1
ATOM 980 C C . ARG A 1 125 ? 14.016 -23.645 33.540 1.00 52.47 125 ARG A C 1
ATOM 982 O O . ARG A 1 125 ? 13.818 -22.819 32.655 1.00 52.47 125 ARG A O 1
ATOM 989 N N . SER A 1 126 ? 13.099 -24.080 34.398 1.00 53.09 126 SER A N 1
ATOM 990 C CA . SER A 1 126 ? 11.805 -23.472 34.680 1.00 53.09 126 SER A CA 1
ATOM 991 C C . SER A 1 126 ? 11.932 -21.945 34.745 1.00 53.09 126 SER A C 1
ATOM 993 O O . SER A 1 126 ? 12.504 -21.387 35.683 1.00 53.09 126 SER A O 1
ATOM 995 N N . ARG A 1 127 ? 11.441 -21.254 33.712 1.00 53.19 127 ARG A N 1
ATOM 996 C CA . ARG A 1 127 ? 11.234 -19.805 33.753 1.00 53.19 127 ARG A CA 1
ATOM 997 C C . ARG A 1 127 ? 9.889 -19.571 34.421 1.00 53.19 127 ARG A C 1
ATOM 999 O O . ARG A 1 127 ? 8.847 -19.765 33.802 1.00 53.19 127 ARG A O 1
ATOM 1006 N N . SER A 1 128 ? 9.945 -19.162 35.687 1.00 55.81 128 SER A N 1
ATOM 1007 C CA . SER A 1 128 ? 8.804 -18.704 36.473 1.00 55.81 128 SER A CA 1
ATOM 1008 C C . SER A 1 128 ? 7.889 -17.811 35.643 1.00 55.81 128 SER A C 1
ATOM 1010 O O . SER A 1 128 ? 8.284 -16.734 35.188 1.00 55.81 128 SER A O 1
ATOM 1012 N N . ALA A 1 129 ? 6.650 -18.269 35.483 1.00 50.12 129 ALA A N 1
ATOM 1013 C CA . ALA A 1 129 ? 5.544 -17.460 35.023 1.00 50.12 129 ALA A CA 1
ATOM 1014 C C . ALA A 1 129 ? 5.496 -16.176 35.859 1.00 50.12 129 ALA A C 1
ATOM 1016 O O . ALA A 1 129 ? 5.418 -16.211 37.089 1.00 50.12 129 ALA A O 1
ATOM 1017 N N . ARG A 1 130 ? 5.561 -15.024 35.186 1.00 50.50 130 ARG A N 1
ATOM 1018 C CA . ARG A 1 130 ? 5.252 -13.737 35.803 1.00 50.50 130 ARG A CA 1
ATOM 1019 C C . ARG A 1 130 ? 3.771 -13.761 36.159 1.00 50.50 130 ARG A C 1
ATOM 1021 O O . ARG A 1 130 ? 2.905 -13.558 35.316 1.00 50.50 130 ARG A O 1
ATOM 1028 N N . GL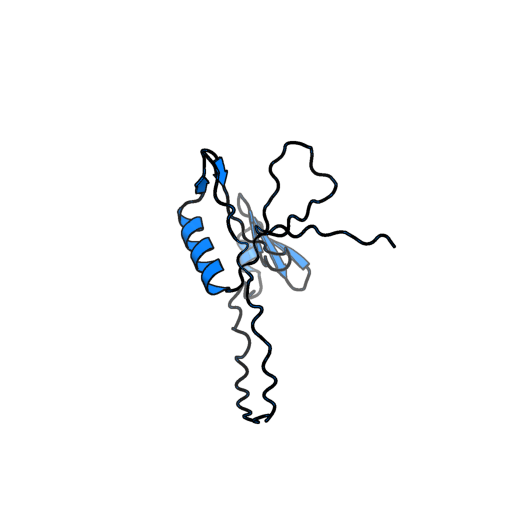N A 1 131 ? 3.505 -14.085 37.415 1.00 62.47 131 GLN A N 1
ATOM 1029 C CA . GLN A 1 131 ? 2.191 -14.059 38.024 1.00 62.47 131 GLN A CA 1
ATOM 1030 C C . GLN A 1 131 ? 1.720 -12.601 38.047 1.00 62.47 131 GLN A C 1
ATOM 1032 O O . GLN A 1 131 ? 2.228 -11.775 38.808 1.00 62.47 131 GLN A O 1
ATOM 1037 N N . 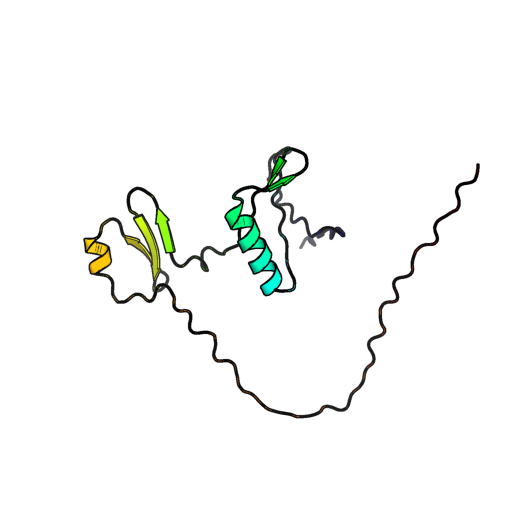TRP A 1 132 ? 0.785 -12.268 37.160 1.00 53.94 132 TRP A N 1
ATOM 1038 C CA . TRP A 1 132 ? 0.133 -10.967 37.122 1.00 53.94 132 TRP A CA 1
ATOM 1039 C C . TRP A 1 132 ? -0.603 -10.756 38.447 1.00 53.94 132 TRP A C 1
ATOM 1041 O O . TRP A 1 132 ? -1.644 -11.361 38.704 1.00 53.94 132 TRP A O 1
ATOM 1051 N N . LYS A 1 133 ? -0.043 -9.919 39.328 1.00 59.06 133 LYS A N 1
ATOM 1052 C CA . LYS A 1 133 ? -0.727 -9.491 40.549 1.00 59.06 133 LYS A CA 1
ATOM 1053 C C . LYS A 1 133 ? -1.876 -8.568 40.149 1.00 59.06 133 LYS A C 1
ATOM 1055 O O . LYS A 1 133 ? -1.661 -7.398 39.842 1.00 59.06 133 LYS A O 1
ATOM 1060 N N . ARG A 1 134 ? -3.101 -9.101 40.152 1.00 62.47 134 ARG A N 1
ATOM 1061 C CA . ARG A 1 134 ? -4.328 -8.298 40.117 1.00 62.47 134 ARG A CA 1
ATOM 1062 C C . ARG A 1 134 ? -4.290 -7.305 41.282 1.00 62.47 134 ARG A C 1
ATOM 1064 O O . ARG A 1 134 ? -4.141 -7.713 42.432 1.00 62.47 134 ARG A O 1
ATOM 1071 N N . LYS A 1 135 ? -4.397 -6.006 40.987 1.00 70.38 135 LYS A N 1
ATOM 1072 C CA . LYS A 1 135 ? -4.595 -4.979 42.018 1.00 70.38 135 LYS A CA 1
ATOM 1073 C C . LYS A 1 135 ? -5.966 -5.207 42.679 1.00 70.38 135 LYS A C 1
ATOM 1075 O O . LYS A 1 135 ? -6.932 -5.431 41.949 1.00 70.38 135 LYS A O 1
ATOM 1080 N N . PRO A 1 136 ? -6.076 -5.157 44.016 1.00 68.19 136 PRO A N 1
ATOM 1081 C CA . PRO A 1 136 ? -7.368 -5.225 44.687 1.00 68.19 136 PRO A CA 1
ATOM 1082 C C . PRO A 1 136 ? -8.192 -3.973 44.355 1.00 68.19 136 PRO A C 1
ATOM 1084 O O . PRO A 1 136 ? -7.703 -2.848 44.475 1.00 68.19 136 PRO A O 1
ATOM 1087 N N . GLN A 1 137 ? -9.437 -4.172 43.916 1.00 71.69 137 GLN A N 1
ATOM 1088 C CA . GLN A 1 137 ? -10.423 -3.099 43.799 1.00 71.69 137 GLN A CA 1
ATOM 1089 C C . GLN A 1 137 ? -10.803 -2.625 45.206 1.00 71.69 137 GLN A C 1
ATOM 1091 O O . GLN A 1 137 ? -11.160 -3.435 46.060 1.00 71.69 137 GLN A O 1
ATOM 1096 N N . LYS A 1 138 ? -10.714 -1.314 45.453 1.00 71.38 138 LYS A N 1
ATOM 1097 C CA . LYS A 1 138 ? -11.265 -0.700 46.665 1.00 71.38 138 LYS A CA 1
ATOM 1098 C C . LYS A 1 138 ? -12.798 -0.709 46.575 1.00 71.38 138 LYS A C 1
ATOM 1100 O O . LYS A 1 138 ? -13.315 -0.295 45.536 1.00 71.38 138 LYS A O 1
ATOM 1105 N N . PRO A 1 139 ? -13.521 -1.135 47.623 1.00 72.31 139 PRO A N 1
ATOM 1106 C CA . PRO A 1 139 ? -14.959 -0.923 47.697 1.00 72.31 139 PRO A CA 1
ATOM 1107 C C . PRO A 1 139 ? -15.248 0.574 47.872 1.00 72.31 139 PRO A C 1
ATOM 1109 O O . PRO A 1 139 ? -14.567 1.258 48.635 1.00 72.31 139 PRO A O 1
ATOM 1112 N N . SER A 1 140 ? -16.236 1.083 47.135 1.00 73.69 140 SER A N 1
ATOM 1113 C CA . SER A 1 140 ? -16.778 2.425 47.342 1.00 73.69 140 SER A CA 1
ATOM 1114 C C . SER A 1 140 ? -17.686 2.409 48.571 1.00 73.69 140 SER A C 1
ATOM 1116 O O . SER A 1 140 ? -18.694 1.700 48.571 1.00 73.69 140 SER A O 1
ATOM 1118 N N . GLU A 1 141 ? -17.343 3.182 49.597 1.00 70.50 141 GLU A N 1
ATOM 1119 C CA . GLU A 1 141 ? -18.276 3.533 50.670 1.00 70.50 141 GLU A CA 1
ATOM 1120 C C . GLU A 1 141 ? -19.392 4.428 50.113 1.00 70.50 141 GLU A C 1
ATOM 1122 O O . GLU A 1 141 ? -19.144 5.303 49.278 1.00 70.50 141 GLU A O 1
ATOM 1127 N N . LYS A 1 142 ? -20.620 4.146 50.552 1.00 72.38 142 LYS A N 1
ATOM 1128 C CA . LYS A 1 142 ? -21.821 4.963 50.367 1.00 72.38 142 LYS A CA 1
ATOM 1129 C C . LYS A 1 142 ? -22.125 5.682 51.668 1.00 72.38 142 LYS A C 1
ATOM 1131 O O . LYS A 1 142 ? -21.923 5.036 52.719 1.00 72.38 142 LYS A O 1
#

Secondary structure (DSSP, 8-state):
-PPP---EETTEE----TTPPTTSPPP-----S-HHHHHHHHHHHHTTSSEEETTEEE-------TTT--EEEETTTEEEEEETTEEEEE-SHHHHHTS--------PPPP----------------------PPPPPPPP-

Foldseek 3Di:
DDDDDFDADPVGTDPDDPPDPPPDDDDGDDDDPDPVVVVVVCVVLVVVQWDQDPNDTDGDDDPDDPVNPQWDADPPGWIWGADPNDTDIDDDPVVVVPDDPPCSDPPPDDPPPPPPDDDDDPDDDDDDDPDPPDDDDDDDDD

pLDDT: mean 73.06, std 18.02, range [32.75, 96.38]

Organism: Pleurodeles waltl (NCBI:txid8319)